Protein AF-A0A6J5WR54-F1 (afdb_monomer_lite)

Organism: Prunus armeniaca (NCBI:txid36596)

pLDDT: mean 91.22, std 11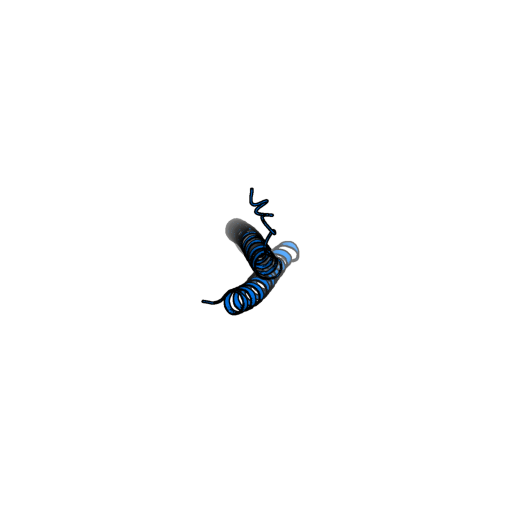.92, range [49.16, 98.62]

Sequence (89 aa):
MDIASRLAIIEQQIRQVENQKLQREQTLGAFWEHLPAIDPIIIRDRMLFLQNEIRTLENRKRALLQEREGLLVEVAILRDPPTGETGRN

Structure (mmCIF, N/CA/C/O backbone):
data_AF-A0A6J5WR54-F1
#
_entry.id   AF-A0A6J5WR54-F1
#
loop_
_atom_site.group_PDB
_atom_site.id
_atom_site.type_symbol
_atom_site.label_atom_id
_atom_site.label_alt_id
_atom_site.label_comp_id
_atom_site.label_asym_id
_atom_site.label_entity_id
_atom_site.label_seq_id
_atom_site.pdbx_PDB_ins_code
_atom_site.Cartn_x
_atom_site.Cartn_y
_atom_site.Cartn_z
_atom_site.occupancy
_atom_site.B_iso_or_equiv
_atom_site.auth_seq_id
_atom_site.auth_comp_id
_atom_site.auth_asym_id
_atom_site.auth_atom_id
_atom_site.pdbx_PDB_model_num
ATOM 1 N N . MET A 1 1 ? -22.416 2.078 8.050 1.00 78.12 1 MET A N 1
ATOM 2 C CA . MET A 1 1 ? -21.458 0.958 8.169 1.00 78.12 1 MET A CA 1
ATOM 3 C C . MET A 1 1 ? -21.039 0.908 9.623 1.00 78.12 1 MET A C 1
ATOM 5 O O . MET A 1 1 ? -20.796 1.974 10.169 1.00 78.12 1 MET A O 1
ATOM 9 N N . ASP A 1 2 ? -21.039 -0.260 10.258 1.00 92.38 2 ASP A N 1
ATOM 10 C CA . ASP A 1 2 ? -20.595 -0.392 11.649 1.00 92.38 2 ASP A CA 1
ATOM 11 C C . ASP A 1 2 ? -19.058 -0.366 11.761 1.00 92.38 2 ASP A C 1
ATOM 13 O O . ASP A 1 2 ? -18.343 -0.543 10.767 1.00 92.38 2 ASP A O 1
ATOM 17 N N . ILE A 1 3 ? -18.553 -0.138 12.978 1.00 92.81 3 ILE A N 1
ATOM 18 C CA . ILE A 1 3 ? -17.115 0.007 13.239 1.00 92.81 3 ILE A CA 1
ATOM 19 C C . ILE A 1 3 ? -16.347 -1.274 12.874 1.00 92.81 3 ILE A C 1
ATOM 21 O O . ILE A 1 3 ? -15.270 -1.190 12.282 1.00 92.81 3 ILE A O 1
ATOM 25 N N . ALA A 1 4 ? -16.902 -2.460 13.148 1.00 93.56 4 ALA A N 1
ATOM 26 C CA . ALA A 1 4 ? -16.236 -3.727 12.848 1.00 93.56 4 ALA A CA 1
ATOM 27 C C . ALA A 1 4 ? -16.104 -3.951 11.332 1.00 93.56 4 ALA A C 1
ATOM 29 O O . ALA A 1 4 ? -15.022 -4.296 10.848 1.00 93.56 4 ALA A O 1
ATOM 30 N N . SER A 1 5 ? -17.161 -3.668 10.567 1.00 96.19 5 SER A N 1
ATOM 31 C CA . SER A 1 5 ? -17.131 -3.691 9.102 1.00 96.19 5 SER A CA 1
ATOM 32 C C . SER A 1 5 ? -16.104 -2.709 8.537 1.00 96.19 5 SER A C 1
ATOM 34 O O . SER A 1 5 ? -15.358 -3.057 7.617 1.00 96.19 5 SER A O 1
ATOM 36 N N . ARG A 1 6 ? -16.011 -1.488 9.089 1.00 97.12 6 ARG A N 1
ATOM 37 C CA . ARG A 1 6 ? -15.021 -0.506 8.622 1.00 97.12 6 ARG A CA 1
ATOM 38 C C . ARG A 1 6 ? -13.592 -0.957 8.919 1.00 97.12 6 ARG A C 1
ATOM 40 O O . ARG A 1 6 ? -12.750 -0.874 8.024 1.00 97.12 6 ARG A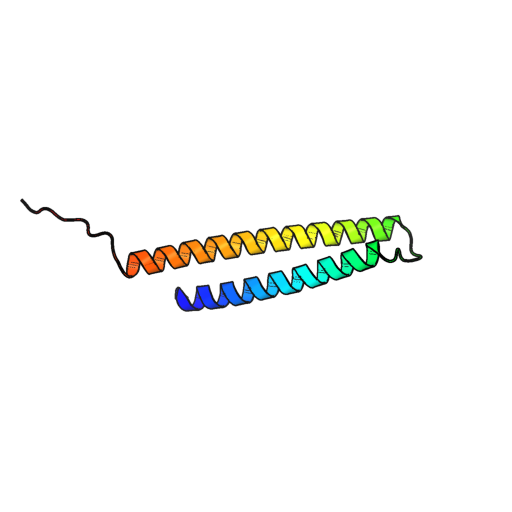 O 1
ATOM 47 N N . LEU A 1 7 ? -13.335 -1.479 10.119 1.00 96.62 7 LEU A N 1
ATOM 48 C CA . LEU A 1 7 ? -12.035 -2.032 10.506 1.00 96.62 7 LEU A CA 1
ATOM 49 C C . LEU A 1 7 ? -11.609 -3.178 9.577 1.00 96.62 7 LEU A C 1
ATOM 51 O O . LEU A 1 7 ? -10.479 -3.181 9.093 1.00 96.62 7 LEU A O 1
ATOM 55 N N . ALA A 1 8 ? -12.518 -4.100 9.245 1.00 97.06 8 ALA A N 1
ATOM 56 C CA . ALA A 1 8 ? -12.231 -5.192 8.313 1.00 97.06 8 ALA A CA 1
ATOM 57 C C . ALA A 1 8 ? -11.835 -4.684 6.912 1.00 97.06 8 ALA A C 1
ATOM 59 O O . ALA A 1 8 ? -10.886 -5.190 6.304 1.00 97.06 8 ALA A O 1
ATOM 60 N N . ILE A 1 9 ? -12.520 -3.648 6.416 1.00 98.12 9 ILE A N 1
ATOM 61 C CA . ILE A 1 9 ? -12.190 -3.011 5.133 1.00 98.12 9 ILE A CA 1
ATOM 62 C C . ILE A 1 9 ? -10.831 -2.311 5.200 1.00 98.12 9 ILE A C 1
ATOM 64 O O . ILE A 1 9 ? -10.047 -2.438 4.261 1.00 98.12 9 ILE A O 1
ATOM 68 N N . ILE A 1 10 ? -10.529 -1.588 6.283 1.00 98.06 10 ILE A N 1
ATOM 69 C CA . ILE A 1 10 ? -9.228 -0.923 6.454 1.00 98.06 10 ILE A CA 1
ATOM 70 C C . ILE A 1 10 ? -8.093 -1.950 6.421 1.00 98.06 10 ILE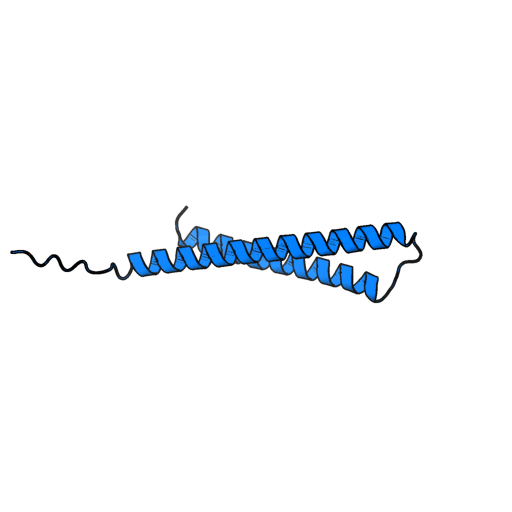 A C 1
ATOM 72 O O . ILE A 1 10 ? -7.119 -1.754 5.699 1.00 98.06 10 ILE A O 1
ATOM 76 N N . GLU A 1 11 ? -8.242 -3.080 7.112 1.00 97.81 11 GLU A N 1
ATOM 77 C CA . GLU A 1 11 ? -7.253 -4.163 7.099 1.00 97.81 11 GLU A CA 1
ATOM 78 C C . GLU A 1 11 ? -7.029 -4.735 5.690 1.00 97.81 11 GLU A C 1
ATOM 80 O O . GLU A 1 11 ? -5.893 -4.973 5.271 1.00 97.81 11 GLU A O 1
ATOM 85 N N . GLN A 1 12 ? -8.097 -4.910 4.906 1.00 98.38 12 GLN A N 1
ATOM 86 C CA . GLN A 1 12 ? -7.969 -5.309 3.503 1.00 98.38 12 GLN A CA 1
ATOM 87 C C . GLN A 1 12 ? -7.256 -4.239 2.662 1.00 98.38 12 GLN A C 1
ATOM 89 O O . GLN A 1 12 ? -6.390 -4.571 1.850 1.00 98.38 12 GLN A O 1
ATOM 94 N N . GLN A 1 13 ? -7.599 -2.963 2.853 1.00 98.38 13 GLN A N 1
ATOM 95 C CA . GLN A 1 13 ? -7.001 -1.842 2.128 1.00 98.38 13 GLN A CA 1
ATOM 96 C C . GLN A 1 13 ? -5.513 -1.680 2.455 1.00 98.38 13 GLN A C 1
ATOM 98 O O . GLN A 1 13 ? -4.728 -1.423 1.544 1.00 98.38 13 GLN A O 1
ATOM 103 N N . IL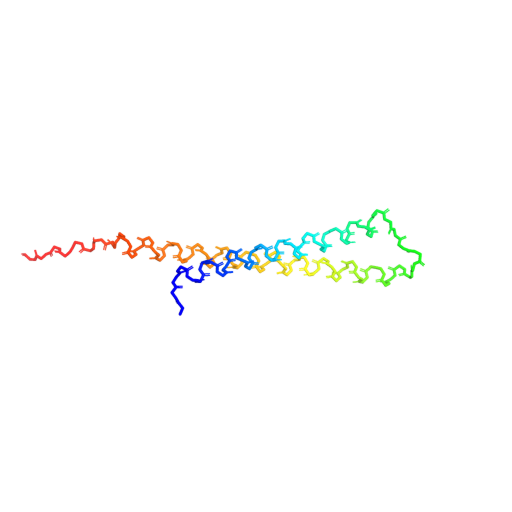E A 1 14 ? -5.105 -1.882 3.712 1.00 98.56 14 ILE A N 1
ATOM 104 C CA . ILE A 1 14 ? -3.694 -1.869 4.118 1.00 98.56 14 ILE A CA 1
ATOM 105 C C . ILE A 1 14 ? -2.931 -2.974 3.385 1.00 98.56 14 ILE A C 1
ATOM 107 O O . ILE A 1 14 ? -1.949 -2.667 2.711 1.00 98.56 14 ILE A O 1
ATOM 111 N N . ARG A 1 15 ? -3.424 -4.222 3.409 1.00 98.44 15 ARG A N 1
ATOM 112 C CA . ARG A 1 15 ? -2.796 -5.335 2.669 1.00 98.44 15 ARG A CA 1
ATOM 113 C C . ARG A 1 15 ? -2.680 -5.042 1.174 1.00 98.44 15 ARG A C 1
ATOM 115 O O . ARG A 1 15 ? -1.660 -5.332 0.556 1.00 98.44 15 ARG A O 1
ATOM 122 N N . GLN A 1 16 ? -3.716 -4.456 0.575 1.00 98.50 16 GLN A N 1
ATOM 123 C CA . GLN A 1 16 ? -3.685 -4.077 -0.837 1.00 98.50 16 GLN A CA 1
ATOM 124 C C . GLN A 1 16 ? -2.611 -3.020 -1.118 1.00 98.50 16 GLN A C 1
ATOM 126 O O . GLN A 1 16 ? -1.859 -3.157 -2.080 1.00 98.50 16 GLN A O 1
ATOM 131 N N . VAL A 1 17 ? -2.533 -1.982 -0.284 1.00 98.44 17 VAL A N 1
ATOM 132 C CA . VAL A 1 17 ? -1.539 -0.911 -0.415 1.00 98.44 17 VAL A CA 1
ATOM 133 C C . VAL A 1 17 ? -0.122 -1.455 -0.250 1.00 98.44 17 VAL A C 1
ATOM 135 O O . VAL A 1 17 ? 0.754 -1.090 -1.029 1.00 98.44 17 VAL A O 1
ATOM 138 N N . GLU A 1 18 ? 0.107 -2.354 0.706 1.00 98.38 18 GLU A N 1
ATOM 139 C CA . GLU A 1 18 ? 1.408 -3.000 0.913 1.00 98.38 18 GLU A CA 1
ATOM 140 C C . GLU A 1 18 ? 1.823 -3.857 -0.282 1.00 98.38 18 GLU A C 1
ATOM 142 O O . GLU A 1 18 ? 2.940 -3.711 -0.775 1.00 98.38 18 GLU A O 1
ATOM 147 N N . ASN A 1 19 ? 0.912 -4.677 -0.810 1.00 98.50 19 ASN A N 1
ATOM 148 C CA . ASN A 1 19 ? 1.180 -5.484 -2.000 1.00 98.50 19 ASN A CA 1
ATOM 149 C C . ASN A 1 19 ? 1.489 -4.614 -3.224 1.00 98.50 19 ASN A C 1
ATOM 151 O O . ASN A 1 19 ? 2.429 -4.892 -3.966 1.00 98.50 19 ASN A O 1
ATOM 155 N N . GLN A 1 20 ? 0.723 -3.539 -3.430 1.00 98.44 20 GLN A N 1
ATOM 156 C CA . GLN A 1 20 ? 0.983 -2.587 -4.510 1.00 98.44 20 GLN A CA 1
ATOM 157 C C . GLN A 1 20 ? 2.343 -1.917 -4.334 1.00 98.44 20 GLN A C 1
ATOM 159 O O . GLN A 1 20 ? 3.103 -1.826 -5.295 1.00 98.44 20 GLN A O 1
ATOM 164 N N . LYS A 1 21 ? 2.674 -1.483 -3.114 1.00 98.44 21 LYS A N 1
ATOM 165 C CA . LYS A 1 21 ? 3.955 -0.843 -2.815 1.00 98.44 21 LYS A CA 1
ATOM 166 C C . LYS A 1 21 ? 5.113 -1.786 -3.131 1.00 98.44 21 LYS A C 1
ATOM 168 O O . LYS A 1 21 ? 6.001 -1.396 -3.882 1.00 98.44 21 LYS A O 1
ATOM 173 N N . LEU A 1 22 ? 5.039 -3.029 -2.654 1.00 98.25 22 LEU A N 1
ATOM 174 C CA . LEU A 1 22 ? 6.050 -4.055 -2.897 1.00 98.25 22 LEU A CA 1
ATOM 175 C C . LEU A 1 22 ? 6.280 -4.282 -4.396 1.00 98.25 22 LEU A C 1
ATOM 177 O O . LEU A 1 22 ? 7.420 -4.306 -4.846 1.00 98.25 22 LEU A O 1
ATOM 181 N N . GLN A 1 23 ? 5.212 -4.382 -5.193 1.00 98.00 23 GLN A N 1
ATOM 182 C CA . GLN A 1 23 ? 5.333 -4.531 -6.649 1.00 98.00 23 GLN A CA 1
ATOM 183 C C . GLN A 1 23 ? 6.052 -3.340 -7.302 1.00 98.00 23 GLN A C 1
ATOM 185 O O . GLN A 1 23 ? 6.865 -3.522 -8.213 1.00 98.00 23 GLN A O 1
ATOM 190 N N . ARG A 1 24 ? 5.774 -2.108 -6.853 1.00 97.75 24 ARG A N 1
ATOM 191 C CA . ARG A 1 24 ? 6.439 -0.903 -7.378 1.00 97.75 24 ARG A CA 1
ATOM 192 C C . ARG A 1 24 ? 7.893 -0.818 -6.934 1.00 97.75 24 ARG A C 1
ATOM 194 O O . ARG A 1 24 ? 8.732 -0.461 -7.754 1.00 97.75 24 ARG A O 1
ATOM 201 N N . GLU A 1 25 ? 8.198 -1.190 -5.694 1.00 97.81 25 GLU A N 1
ATOM 202 C CA . GLU A 1 25 ? 9.567 -1.279 -5.176 1.00 97.81 25 GLU A CA 1
ATOM 203 C C . GLU A 1 25 ? 10.385 -2.324 -5.939 1.00 97.81 25 GLU A C 1
ATOM 205 O O . GLU A 1 25 ? 11.498 -2.024 -6.357 1.00 97.81 25 GLU A O 1
ATOM 210 N N . GLN A 1 26 ? 9.818 -3.503 -6.215 1.00 96.69 26 GLN A N 1
ATOM 211 C CA . GLN A 1 26 ? 10.455 -4.536 -7.041 1.00 96.69 26 GLN A CA 1
ATOM 212 C C . GLN A 1 26 ? 10.711 -4.048 -8.469 1.00 96.69 26 GLN A C 1
ATOM 214 O O . GLN A 1 26 ? 11.801 -4.227 -9.004 1.00 96.69 26 GLN A O 1
ATOM 219 N N . THR A 1 27 ? 9.725 -3.382 -9.077 1.00 94.69 27 THR A N 1
ATOM 220 C CA . THR A 1 27 ? 9.879 -2.815 -10.425 1.00 94.69 27 THR A CA 1
ATOM 221 C C . THR A 1 27 ? 10.972 -1.745 -10.449 1.00 94.69 27 THR A C 1
ATOM 223 O O . THR A 1 27 ? 11.792 -1.713 -11.361 1.00 94.69 27 THR A O 1
ATOM 226 N N . LEU A 1 28 ? 10.999 -0.867 -9.443 1.00 95.19 28 LEU A N 1
ATOM 227 C CA . LEU A 1 28 ? 12.026 0.161 -9.309 1.00 95.19 28 LEU A CA 1
ATOM 228 C C . LEU A 1 28 ? 13.409 -0.464 -9.078 1.00 95.19 28 LEU A C 1
ATOM 230 O O . LEU A 1 28 ? 14.371 -0.026 -9.699 1.00 95.19 28 LEU A O 1
ATOM 234 N N . GLY A 1 29 ? 13.498 -1.501 -8.242 1.00 94.44 29 GLY A N 1
ATOM 235 C CA . GLY A 1 29 ? 14.712 -2.286 -8.007 1.00 94.44 29 GLY A CA 1
ATOM 236 C C . GLY A 1 29 ? 15.274 -2.887 -9.293 1.00 94.44 29 GLY A C 1
ATOM 237 O O . GLY A 1 29 ? 16.454 -2.709 -9.576 1.00 94.44 29 GLY A O 1
ATOM 238 N N . ALA A 1 30 ? 14.419 -3.473 -10.135 1.00 92.69 30 ALA A N 1
ATOM 239 C CA . ALA A 1 30 ? 14.832 -4.029 -11.422 1.00 92.69 30 ALA A CA 1
ATOM 240 C C . ALA A 1 30 ? 15.470 -2.979 -12.352 1.00 92.69 30 ALA A C 1
ATOM 242 O O . ALA A 1 30 ? 16.440 -3.288 -13.039 1.00 92.69 30 ALA A O 1
ATOM 243 N N . PHE A 1 31 ? 14.984 -1.730 -12.345 1.00 91.00 31 PHE A N 1
ATOM 244 C CA . PHE A 1 31 ? 15.624 -0.643 -13.100 1.00 91.00 31 PHE A CA 1
ATOM 245 C C . PHE A 1 31 ? 17.012 -0.275 -12.559 1.00 91.00 31 PHE A C 1
ATOM 247 O O . PHE A 1 31 ? 17.883 0.098 -13.343 1.00 91.00 31 PHE A O 1
ATOM 254 N N . TRP A 1 32 ? 17.224 -0.359 -11.241 1.00 88.25 32 TRP A N 1
ATOM 255 C CA . TRP A 1 32 ? 18.527 -0.093 -10.622 1.00 88.25 32 TRP A CA 1
ATOM 256 C C . TRP A 1 32 ? 19.536 -1.217 -10.865 1.00 88.25 32 TRP A C 1
ATOM 258 O O . TRP A 1 32 ? 20.718 -0.940 -11.051 1.00 88.25 32 TRP A O 1
ATOM 268 N N . GLU A 1 33 ? 19.078 -2.468 -10.872 1.00 91.06 33 GLU A N 1
ATOM 269 C CA . GLU A 1 33 ? 19.916 -3.638 -11.151 1.00 91.06 33 GLU A CA 1
ATOM 270 C C . GLU A 1 33 ? 20.288 -3.723 -12.636 1.00 91.06 33 GLU A C 1
ATOM 272 O O . GLU A 1 33 ? 21.432 -4.019 -12.989 1.00 91.06 33 GLU A O 1
ATOM 277 N N . HIS A 1 34 ? 19.327 -3.427 -13.513 1.00 88.69 34 HIS A N 1
ATOM 278 C CA . HIS A 1 34 ? 19.473 -3.556 -14.954 1.00 88.69 34 HIS A CA 1
ATOM 279 C C . HIS A 1 34 ? 18.849 -2.361 -15.673 1.00 88.69 34 HIS A C 1
ATOM 281 O O . HIS A 1 34 ? 17.641 -2.318 -15.915 1.00 88.69 34 HIS A O 1
ATOM 287 N N . LEU A 1 35 ? 19.692 -1.404 -16.078 1.00 81.56 35 LEU A N 1
ATOM 288 C CA . LEU A 1 35 ? 19.240 -0.291 -16.904 1.00 81.56 35 LEU A CA 1
ATOM 289 C C . LEU A 1 35 ? 18.881 -0.812 -18.311 1.00 81.56 35 LEU A C 1
ATOM 291 O O . LEU A 1 35 ? 19.760 -1.336 -19.001 1.00 81.56 35 LEU A O 1
ATOM 295 N N . PRO A 1 36 ? 17.621 -0.686 -18.767 1.00 82.00 36 PRO A N 1
ATOM 296 C CA . PRO A 1 36 ? 17.236 -1.150 -20.093 1.00 82.00 36 PRO A CA 1
ATOM 297 C C . PRO A 1 36 ? 17.971 -0.370 -21.184 1.00 82.00 36 PRO A C 1
ATOM 299 O O . PRO A 1 36 ? 18.229 0.823 -21.030 1.00 82.00 36 PRO A O 1
ATOM 302 N N . ALA A 1 37 ? 18.222 -1.012 -22.327 1.00 85.62 37 ALA A N 1
ATOM 303 C CA . ALA A 1 37 ? 18.764 -0.371 -23.529 1.00 85.62 37 ALA A CA 1
ATOM 304 C C . ALA A 1 37 ? 17.697 0.481 -24.258 1.00 85.62 37 ALA A C 1
ATOM 306 O O . ALA A 1 37 ? 17.400 0.280 -25.432 1.00 85.62 37 ALA A O 1
ATOM 307 N N . ILE A 1 38 ? 17.076 1.397 -23.518 1.00 86.88 38 ILE A N 1
ATOM 308 C CA . ILE A 1 38 ? 16.072 2.377 -23.947 1.00 86.88 38 ILE A CA 1
ATOM 309 C C . ILE A 1 38 ? 16.648 3.768 -23.645 1.00 86.88 38 ILE A C 1
ATOM 311 O O . ILE A 1 38 ? 17.596 3.889 -22.870 1.00 86.88 38 ILE A O 1
ATOM 315 N N . ASP A 1 39 ? 16.085 4.818 -24.247 1.00 91.38 39 ASP A N 1
ATOM 316 C CA . ASP A 1 39 ? 16.423 6.205 -23.917 1.00 91.38 39 ASP A CA 1
ATOM 317 C C . ASP A 1 39 ? 16.461 6.424 -22.382 1.00 91.38 39 ASP A C 1
ATOM 319 O O . ASP A 1 39 ? 15.436 6.247 -21.705 1.00 91.38 39 ASP A O 1
ATOM 323 N N . PRO A 1 40 ? 17.617 6.825 -21.818 1.00 87.38 40 PRO A N 1
ATOM 324 C CA . PRO A 1 40 ? 17.776 7.063 -20.387 1.00 87.38 40 PRO A CA 1
ATOM 325 C C . PRO A 1 40 ? 16.795 8.088 -19.807 1.00 87.38 40 PRO A C 1
ATOM 327 O O . PRO A 1 40 ? 16.448 7.997 -18.629 1.00 87.38 40 PRO A O 1
ATOM 330 N N . ILE A 1 41 ? 16.325 9.052 -20.606 1.00 92.94 41 ILE A N 1
ATOM 331 C CA . ILE A 1 41 ? 15.340 10.054 -20.177 1.00 92.94 41 ILE A CA 1
ATOM 332 C C . ILE A 1 41 ? 14.001 9.375 -19.878 1.00 92.94 41 ILE A C 1
ATOM 334 O O . ILE A 1 41 ? 13.413 9.611 -18.823 1.00 92.94 41 ILE A O 1
ATOM 338 N N . ILE A 1 42 ? 13.561 8.471 -20.757 1.00 92.75 42 ILE A N 1
ATOM 339 C CA . ILE A 1 42 ? 12.317 7.710 -20.577 1.00 92.75 42 ILE A CA 1
ATOM 340 C C . ILE A 1 42 ? 12.408 6.842 -19.318 1.00 92.75 42 ILE A C 1
ATOM 342 O O . ILE A 1 42 ? 11.459 6.779 -18.530 1.00 92.75 42 ILE A O 1
ATOM 346 N N . ILE A 1 43 ? 13.558 6.198 -19.096 1.00 92.25 43 ILE A N 1
ATOM 347 C CA . ILE A 1 43 ? 13.777 5.376 -17.903 1.00 92.25 43 ILE A CA 1
ATOM 348 C C . ILE A 1 43 ? 13.749 6.227 -16.633 1.00 92.25 43 ILE A C 1
ATOM 350 O O . ILE A 1 43 ? 13.037 5.884 -15.687 1.00 92.25 43 ILE A O 1
ATOM 354 N N . ARG A 1 44 ? 14.444 7.370 -16.621 1.00 92.62 44 ARG A N 1
ATOM 355 C CA . ARG A 1 44 ? 14.432 8.310 -15.493 1.00 92.62 44 ARG A CA 1
ATOM 356 C C . ARG A 1 44 ? 13.012 8.745 -15.140 1.00 92.62 44 ARG A C 1
ATOM 358 O O . ARG A 1 44 ? 12.631 8.697 -13.971 1.00 92.62 44 ARG A O 1
ATOM 365 N N . ASP A 1 45 ? 12.225 9.146 -16.133 1.00 95.50 45 ASP A N 1
ATOM 366 C CA . ASP A 1 45 ? 10.863 9.632 -15.911 1.00 95.50 45 ASP A CA 1
ATOM 367 C C . ASP A 1 45 ? 9.956 8.509 -15.383 1.00 95.50 45 ASP A C 1
ATOM 369 O O . ASP A 1 45 ? 9.144 8.727 -14.478 1.00 95.50 45 ASP A O 1
ATOM 373 N N . ARG A 1 46 ? 10.150 7.270 -15.857 1.00 95.06 46 ARG A N 1
ATOM 374 C CA . ARG A 1 46 ? 9.442 6.097 -15.330 1.00 95.06 46 ARG A CA 1
ATOM 375 C C . ARG A 1 46 ? 9.826 5.779 -13.885 1.00 95.06 46 ARG A C 1
ATOM 377 O O . ARG A 1 46 ? 8.946 5.464 -13.083 1.00 95.06 46 ARG A O 1
ATOM 384 N N . MET A 1 47 ? 11.107 5.863 -13.537 1.00 95.31 47 MET A N 1
ATOM 385 C CA . MET A 1 47 ? 11.578 5.643 -12.167 1.00 95.31 47 MET A CA 1
ATOM 386 C C . MET A 1 47 ? 11.040 6.715 -11.216 1.00 95.31 47 MET A C 1
ATOM 388 O O . MET A 1 47 ? 10.560 6.382 -10.133 1.00 95.31 47 MET A O 1
ATOM 392 N N . LEU A 1 48 ? 11.036 7.983 -11.640 1.00 97.19 48 LEU A N 1
ATOM 393 C CA . LEU A 1 48 ? 10.450 9.083 -10.873 1.00 97.19 48 LEU A CA 1
ATOM 394 C C . LEU A 1 48 ? 8.943 8.881 -10.657 1.00 97.19 48 LEU A C 1
ATOM 396 O O . LEU A 1 48 ? 8.431 9.095 -9.558 1.00 97.19 48 LEU A O 1
ATOM 400 N N . PHE A 1 49 ? 8.229 8.419 -11.686 1.00 97.56 49 PHE A N 1
ATOM 401 C CA . PHE A 1 49 ? 6.820 8.055 -11.565 1.00 97.56 49 PHE A CA 1
ATOM 402 C C . PHE A 1 49 ? 6.604 6.960 -10.507 1.00 97.56 49 PHE A C 1
ATOM 404 O O . PHE A 1 49 ? 5.793 7.146 -9.601 1.00 97.56 49 PHE A O 1
ATOM 411 N N . LEU A 1 50 ? 7.375 5.867 -10.552 1.00 97.31 50 LEU A N 1
ATOM 412 C CA . LEU A 1 50 ? 7.283 4.782 -9.565 1.00 97.31 50 LEU A CA 1
ATOM 413 C C . LEU A 1 50 ? 7.575 5.265 -8.137 1.00 97.31 50 LEU A C 1
ATOM 415 O O . LEU A 1 50 ? 6.864 4.889 -7.208 1.00 97.31 50 LEU A O 1
ATOM 419 N N . GLN A 1 51 ? 8.574 6.132 -7.953 1.00 98.25 51 GLN A N 1
ATOM 420 C CA . GLN A 1 51 ? 8.883 6.734 -6.650 1.00 98.25 51 GLN A CA 1
ATOM 421 C C . GLN A 1 51 ? 7.708 7.558 -6.101 1.00 98.25 51 GLN A C 1
ATOM 423 O O . GLN A 1 51 ? 7.365 7.448 -4.920 1.00 98.25 51 GLN A O 1
ATOM 428 N N . ASN A 1 52 ? 7.052 8.350 -6.951 1.00 98.50 52 ASN A N 1
ATOM 429 C CA . ASN A 1 52 ? 5.877 9.132 -6.562 1.00 98.50 52 ASN A CA 1
ATOM 430 C C . ASN A 1 52 ? 4.675 8.244 -6.211 1.00 98.50 52 ASN A C 1
ATOM 432 O O . ASN A 1 52 ? 3.946 8.534 -5.256 1.00 98.50 52 ASN A O 1
ATOM 436 N N . GLU A 1 53 ? 4.480 7.142 -6.937 1.00 98.31 53 GLU A N 1
ATOM 437 C CA . GLU A 1 53 ? 3.448 6.157 -6.612 1.00 98.31 53 GLU A CA 1
ATOM 438 C C . GLU A 1 53 ? 3.725 5.468 -5.272 1.00 98.31 53 GLU A C 1
ATOM 440 O O . GLU A 1 53 ? 2.821 5.371 -4.443 1.00 98.31 53 GLU A O 1
ATOM 445 N N . ILE A 1 54 ? 4.973 5.063 -5.013 1.00 98.50 54 ILE A N 1
ATOM 446 C CA . ILE A 1 54 ? 5.390 4.491 -3.723 1.00 98.50 54 ILE A CA 1
ATOM 447 C C . ILE A 1 54 ? 5.087 5.473 -2.586 1.00 98.50 54 ILE A C 1
ATOM 449 O O . ILE A 1 54 ? 4.428 5.100 -1.616 1.00 98.50 54 ILE A O 1
ATOM 453 N N . ARG A 1 55 ? 5.472 6.747 -2.725 1.00 98.56 55 ARG A N 1
ATOM 454 C CA . ARG A 1 55 ? 5.181 7.786 -1.723 1.00 98.56 55 ARG A CA 1
ATOM 455 C C . ARG A 1 55 ? 3.676 7.972 -1.501 1.00 98.56 55 ARG A C 1
ATOM 457 O O . ARG A 1 55 ? 3.226 8.125 -0.366 1.00 98.56 55 ARG A O 1
ATOM 464 N N . THR A 1 56 ? 2.887 7.948 -2.572 1.00 98.50 56 THR A N 1
ATOM 465 C CA . THR A 1 56 ? 1.420 8.037 -2.489 1.00 98.50 56 THR A CA 1
ATOM 466 C C . THR A 1 56 ? 0.834 6.856 -1.716 1.00 98.50 56 THR A C 1
ATOM 468 O O . THR A 1 56 ? -0.022 7.045 -0.850 1.00 98.50 56 THR A O 1
ATOM 471 N N . LEU A 1 57 ? 1.326 5.643 -1.978 1.00 98.62 57 LEU A N 1
ATOM 472 C CA . LEU A 1 57 ? 0.917 4.429 -1.273 1.00 98.62 57 LEU A CA 1
ATOM 473 C C . LEU A 1 57 ? 1.294 4.481 0.214 1.00 98.62 57 LEU A C 1
ATOM 475 O O . LEU A 1 57 ? 0.467 4.149 1.061 1.00 98.62 57 LEU A O 1
ATOM 479 N N . GLU A 1 58 ? 2.486 4.968 0.561 1.00 98.56 58 GLU A N 1
ATOM 480 C CA . GLU A 1 58 ? 2.893 5.159 1.960 1.00 98.56 58 GLU A CA 1
ATOM 481 C C . GLU A 1 58 ? 1.993 6.149 2.699 1.00 98.56 58 GLU A C 1
ATOM 483 O O . GLU A 1 58 ? 1.549 5.872 3.815 1.00 98.56 58 GLU A O 1
ATOM 488 N N . ASN A 1 59 ? 1.677 7.282 2.070 1.00 98.62 59 ASN A N 1
ATOM 489 C CA . ASN A 1 59 ? 0.766 8.268 2.643 1.00 98.62 59 ASN A CA 1
ATOM 490 C C . ASN A 1 59 ? -0.636 7.684 2.844 1.00 98.62 59 ASN A C 1
ATOM 492 O O . ASN A 1 59 ? -1.238 7.872 3.902 1.00 98.62 59 ASN A O 1
ATOM 496 N N . ARG A 1 60 ? -1.131 6.907 1.875 1.00 98.56 60 ARG A N 1
ATOM 497 C CA . ARG A 1 60 ? -2.410 6.203 1.999 1.00 98.56 60 ARG A CA 1
ATOM 498 C C . ARG A 1 60 ? -2.394 5.187 3.142 1.00 98.56 60 ARG A C 1
ATOM 500 O O . ARG A 1 60 ? -3.348 5.142 3.911 1.00 98.56 60 ARG A O 1
ATOM 507 N N . LYS A 1 61 ? -1.317 4.408 3.294 1.00 98.56 61 LYS A N 1
ATOM 508 C CA . LYS A 1 61 ? -1.156 3.475 4.421 1.00 98.56 61 LYS A CA 1
ATOM 509 C C . LYS A 1 61 ? -1.190 4.215 5.759 1.00 98.56 61 LYS A C 1
ATOM 511 O O . LYS A 1 61 ? -1.884 3.773 6.667 1.00 98.56 61 LYS A O 1
ATOM 516 N N . ARG A 1 62 ? -0.482 5.346 5.882 1.00 98.62 62 ARG A N 1
ATOM 517 C CA . ARG A 1 62 ? -0.495 6.171 7.105 1.00 98.62 62 ARG A CA 1
ATOM 518 C C . ARG A 1 62 ? -1.902 6.653 7.452 1.00 98.62 62 ARG A C 1
ATOM 520 O O . ARG A 1 62 ? -2.305 6.505 8.598 1.00 98.62 62 ARG A O 1
ATOM 527 N N . ALA A 1 63 ? -2.650 7.158 6.472 1.00 98.56 63 ALA A N 1
ATOM 528 C CA . ALA A 1 63 ? -4.028 7.601 6.684 1.00 98.56 63 ALA A CA 1
ATOM 529 C C . ALA A 1 63 ? -4.939 6.450 7.151 1.00 98.56 63 ALA A C 1
ATOM 531 O O . ALA A 1 63 ? -5.696 6.611 8.103 1.00 98.56 63 ALA A O 1
ATOM 532 N N . LEU A 1 64 ? -4.814 5.267 6.540 1.00 98.62 64 LEU A N 1
ATOM 533 C CA . LEU A 1 64 ? -5.574 4.076 6.939 1.00 98.62 64 LEU A CA 1
ATOM 534 C C . LEU A 1 64 ? -5.244 3.619 8.367 1.00 98.62 64 LEU A C 1
ATOM 536 O O . LEU A 1 64 ? -6.141 3.240 9.113 1.00 98.62 64 LEU A O 1
ATOM 540 N N . LEU A 1 65 ? -3.969 3.669 8.762 1.00 98.50 65 LEU A N 1
ATOM 541 C CA . LEU A 1 65 ? -3.548 3.338 10.125 1.00 98.50 65 LEU A CA 1
ATOM 542 C C . LEU A 1 65 ? -4.081 4.345 11.151 1.00 98.50 65 LEU A C 1
ATOM 544 O O . LEU A 1 65 ? -4.530 3.938 12.217 1.00 98.50 65 LEU A O 1
ATOM 548 N N . GLN A 1 66 ? -4.071 5.639 10.822 1.00 98.44 66 GLN A N 1
ATOM 549 C CA . GLN A 1 66 ? -4.648 6.681 11.676 1.00 98.44 66 GLN A CA 1
ATOM 550 C C . GLN A 1 66 ? -6.156 6.494 11.853 1.00 98.44 66 GLN A C 1
ATOM 552 O O . GLN A 1 66 ? -6.665 6.597 12.965 1.00 98.44 66 GLN A O 1
ATOM 557 N N . GLU A 1 67 ? -6.866 6.176 10.771 1.00 97.94 67 GLU A N 1
ATOM 558 C CA . GLU A 1 67 ? -8.298 5.896 10.830 1.00 97.94 67 GLU A CA 1
ATOM 559 C C . GLU A 1 67 ? -8.597 4.653 11.676 1.00 97.94 67 GLU A C 1
ATOM 561 O O . GLU A 1 67 ? -9.484 4.688 12.527 1.00 97.94 67 GLU A O 1
ATOM 566 N N . ARG A 1 68 ? -7.826 3.570 11.499 1.00 97.75 68 ARG A N 1
ATOM 567 C CA . ARG A 1 68 ? -7.943 2.365 12.328 1.00 97.75 68 ARG A CA 1
ATOM 568 C C . ARG A 1 68 ? -7.777 2.687 13.811 1.00 97.75 68 ARG A C 1
ATOM 570 O O . ARG A 1 68 ? -8.576 2.214 14.612 1.00 97.75 68 ARG A O 1
ATOM 577 N N . GLU A 1 69 ? -6.752 3.455 14.168 1.00 97.44 69 GLU A N 1
ATOM 578 C CA . GLU A 1 69 ? -6.484 3.821 15.561 1.00 97.44 69 GLU A CA 1
ATOM 579 C C . GLU A 1 69 ? -7.644 4.627 16.156 1.00 97.44 69 GLU A C 1
ATOM 581 O O . GLU A 1 69 ? -8.131 4.299 17.235 1.00 97.44 69 GLU A O 1
ATOM 586 N N . GLY A 1 70 ? -8.161 5.614 15.416 1.00 97.00 70 GLY A N 1
ATOM 587 C CA . GLY A 1 70 ? -9.328 6.391 15.841 1.00 97.00 70 GLY A CA 1
ATOM 588 C C . GLY A 1 70 ? -10.555 5.517 16.117 1.00 97.00 70 GLY A C 1
ATOM 589 O O . GLY A 1 70 ? -11.208 5.676 17.147 1.00 97.00 70 GLY A O 1
ATOM 590 N N . LEU A 1 71 ? -10.822 4.539 15.248 1.00 95.94 71 LEU A N 1
ATOM 591 C CA . LEU A 1 71 ? -11.928 3.593 15.427 1.00 95.94 71 LEU A CA 1
ATOM 592 C C . LEU A 1 71 ? -11.721 2.654 16.625 1.00 95.94 71 LEU A C 1
ATOM 594 O O . LEU A 1 71 ? -12.682 2.320 17.315 1.00 95.94 71 LEU A O 1
ATOM 598 N N . LEU A 1 72 ? -10.487 2.219 16.897 1.00 94.94 72 LEU A N 1
ATOM 599 C CA . LEU A 1 72 ? -10.185 1.390 18.070 1.00 94.94 72 LEU A CA 1
ATOM 600 C C . LEU A 1 72 ? -10.380 2.165 19.378 1.00 94.94 72 LEU A C 1
ATOM 602 O O . LEU A 1 72 ? -10.928 1.615 20.334 1.00 94.94 72 LEU A O 1
ATOM 606 N N . VAL A 1 73 ? -9.987 3.441 19.405 1.00 94.88 73 VAL A N 1
ATOM 607 C CA . VAL A 1 73 ? -10.241 4.339 20.539 1.00 94.88 73 VAL A CA 1
ATOM 608 C C . VAL A 1 73 ? -11.743 4.528 20.757 1.00 94.88 73 VAL A C 1
ATOM 610 O O . VAL A 1 73 ? -12.208 4.426 21.890 1.00 94.88 73 VAL A O 1
ATOM 613 N N . GLU A 1 74 ? -12.520 4.736 19.693 1.00 92.19 74 GLU A N 1
ATOM 614 C CA . GLU A 1 74 ? -13.981 4.859 19.783 1.00 92.19 74 GLU A CA 1
ATOM 615 C C . GLU A 1 74 ? -14.625 3.603 20.393 1.00 92.19 74 GLU A C 1
ATOM 617 O O . GLU A 1 74 ? -15.434 3.703 21.315 1.00 92.19 74 GLU A O 1
ATOM 622 N N . VAL A 1 75 ? -14.208 2.408 19.957 1.00 92.12 75 VAL A N 1
ATOM 623 C CA . VAL A 1 75 ? -14.680 1.136 20.535 1.00 92.12 75 VAL A CA 1
ATOM 624 C C . VAL A 1 75 ? -14.307 1.013 22.012 1.00 92.12 75 VAL A C 1
ATOM 626 O O . VAL A 1 75 ? -15.121 0.538 22.804 1.00 92.12 75 VAL A O 1
ATOM 629 N N . ALA A 1 76 ? -13.103 1.438 22.402 1.00 90.94 76 ALA A N 1
ATOM 630 C CA . ALA A 1 76 ? -12.669 1.401 23.796 1.00 90.94 76 ALA A CA 1
ATOM 631 C C . ALA A 1 76 ? -13.525 2.319 24.685 1.00 90.94 76 ALA A C 1
ATOM 633 O O . ALA A 1 76 ? -13.975 1.885 25.742 1.00 90.94 76 ALA A O 1
ATOM 634 N N . ILE A 1 77 ? -13.821 3.539 24.223 1.00 91.69 77 ILE A N 1
ATOM 635 C CA . ILE A 1 77 ? -14.697 4.489 24.930 1.00 91.69 77 ILE A CA 1
ATOM 636 C C . ILE A 1 77 ? -16.118 3.931 25.065 1.00 91.69 77 ILE A C 1
ATOM 638 O O . ILE A 1 77 ? -16.742 4.078 26.111 1.00 91.69 77 ILE A O 1
ATOM 642 N N . LEU A 1 78 ? -16.646 3.285 24.022 1.00 88.50 78 LEU A N 1
ATOM 643 C CA . LEU A 1 78 ? -17.979 2.676 24.072 1.00 88.50 78 LEU A CA 1
ATOM 644 C C . LEU A 1 78 ? -18.050 1.489 25.041 1.00 88.50 78 LEU A C 1
ATOM 646 O O . LEU A 1 78 ? -19.104 1.241 25.624 1.00 88.50 78 LEU A O 1
ATOM 650 N N . ARG A 1 79 ? -16.948 0.746 25.194 1.00 85.94 79 ARG A N 1
ATOM 651 C CA . ARG A 1 79 ? -16.854 -0.393 26.112 1.00 85.94 79 ARG A CA 1
ATOM 652 C C . ARG A 1 79 ? -16.744 0.053 27.570 1.00 85.94 79 ARG A C 1
ATOM 654 O O . ARG A 1 79 ? -17.439 -0.511 28.408 1.00 85.94 79 ARG A O 1
ATOM 661 N N . ASP A 1 80 ? -15.898 1.042 27.840 1.00 81.19 80 ASP A N 1
ATOM 662 C CA . ASP A 1 80 ? -15.631 1.583 29.173 1.00 81.19 80 ASP A CA 1
ATOM 663 C C . ASP A 1 80 ? -15.848 3.108 29.143 1.00 81.19 80 ASP A C 1
ATOM 665 O O . ASP A 1 80 ? -14.887 3.875 29.003 1.00 81.19 80 ASP A O 1
ATOM 669 N N . PRO A 1 81 ? -17.111 3.576 29.216 1.00 72.44 81 PRO A N 1
ATOM 670 C CA . PRO A 1 81 ? -17.408 4.998 29.138 1.00 72.44 81 PRO A CA 1
ATOM 671 C C . PRO A 1 81 ? -16.733 5.712 30.309 1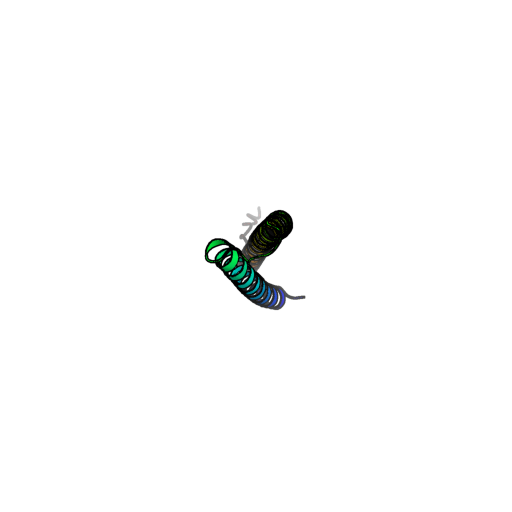.00 72.44 81 PRO A C 1
ATOM 673 O O . PRO A 1 81 ? -16.803 5.211 31.436 1.00 72.44 81 PRO A O 1
ATOM 676 N N . PRO A 1 82 ? -16.101 6.881 30.092 1.00 69.19 82 PRO A N 1
ATOM 677 C CA . PRO A 1 82 ? -15.556 7.654 31.192 1.00 69.19 82 PRO A CA 1
ATOM 678 C C . PRO A 1 82 ? -16.717 7.972 32.131 1.00 69.19 82 PRO A C 1
ATOM 680 O O . PRO A 1 82 ? -17.627 8.726 31.782 1.00 69.19 82 PRO A O 1
ATOM 683 N N . THR A 1 83 ? -16.725 7.337 33.302 1.00 67.25 83 THR A N 1
ATOM 684 C CA . THR A 1 83 ? -17.695 7.599 34.356 1.00 67.25 83 THR A CA 1
ATOM 685 C C . THR A 1 83 ? -17.526 9.048 34.770 1.00 67.25 83 THR A C 1
ATOM 687 O O . THR A 1 83 ? -16.662 9.388 35.575 1.00 67.25 83 THR A O 1
ATOM 690 N N . GLY A 1 84 ? -18.350 9.921 34.194 1.00 60.62 84 GLY A N 1
ATOM 691 C CA . GLY A 1 84 ? -18.685 11.181 34.819 1.00 60.62 84 GLY A CA 1
ATOM 692 C C . GLY A 1 84 ? -19.394 10.830 36.113 1.00 60.62 84 GLY A C 1
ATOM 693 O O . GLY A 1 84 ? -20.589 10.537 36.102 1.00 60.62 84 GLY A O 1
ATOM 694 N N . GLU A 1 85 ? -18.647 10.795 37.213 1.00 57.81 85 GLU A N 1
ATOM 695 C CA . GLU A 1 85 ? -19.215 10.840 38.550 1.00 57.81 85 GLU A CA 1
ATOM 696 C C . GLU A 1 85 ? -20.059 12.114 38.637 1.00 57.81 85 GLU A C 1
ATOM 698 O O . GLU A 1 85 ? -19.588 13.209 38.935 1.00 57.81 8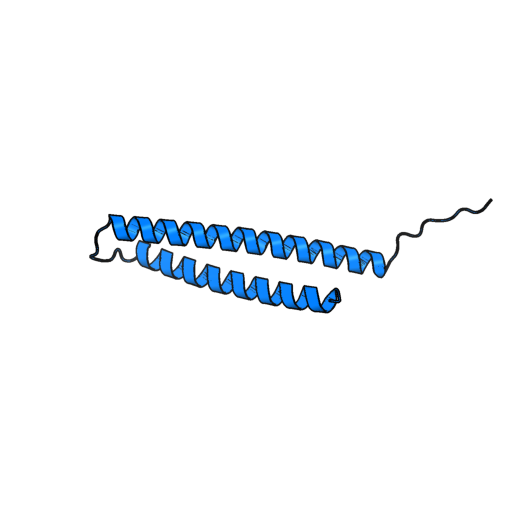5 GLU A O 1
ATOM 703 N N . THR A 1 86 ? -21.349 11.975 38.340 1.00 56.56 86 THR A N 1
ATOM 704 C CA . THR A 1 86 ? -22.376 12.873 38.839 1.00 56.56 86 THR A CA 1
ATOM 705 C C . THR A 1 86 ? -22.409 12.696 40.350 1.00 56.56 86 THR A C 1
ATOM 707 O O . THR A 1 86 ? -23.209 11.916 40.872 1.00 56.56 86 THR A O 1
ATOM 710 N N . GLY A 1 87 ? -21.524 13.409 41.045 1.00 50.34 87 GLY A N 1
ATOM 711 C CA . GLY A 1 87 ? -21.723 13.784 42.435 1.00 50.34 87 GLY A CA 1
ATOM 712 C C . GLY A 1 87 ? -22.989 14.630 42.503 1.00 50.34 87 GLY A C 1
ATOM 713 O O . GLY A 1 87 ? -22.965 15.834 42.259 1.00 50.34 87 GLY A O 1
ATOM 714 N N . ARG A 1 88 ? -24.124 13.961 42.720 1.00 49.97 88 ARG A N 1
ATOM 715 C CA . ARG A 1 88 ? -25.385 14.592 43.101 1.00 49.97 88 ARG A CA 1
ATOM 716 C C . ARG A 1 88 ? -25.228 15.157 44.518 1.00 49.97 88 ARG A C 1
ATOM 718 O O . ARG A 1 88 ? -24.685 14.461 45.370 1.00 49.97 88 ARG A O 1
ATOM 725 N N . ASN A 1 89 ? -25.706 16.397 44.662 1.00 49.16 89 ASN A N 1
ATOM 726 C CA . ASN A 1 89 ? -26.051 17.154 45.876 1.00 49.16 89 ASN A CA 1
ATOM 727 C C . ASN A 1 89 ? -26.118 16.373 47.189 1.00 49.16 89 ASN A C 1
ATOM 729 O O . ASN A 1 89 ? -26.875 15.377 47.233 1.00 49.16 89 ASN A O 1
#

Secondary structure (DSSP, 8-state):
--HHHHHHHHHHHHHHHHHHHHHHHHHHHHHHH---SS-HHHHHHHHHHHHHHHHHHHHHHHHHHHHHHHHHHHHHHHHS---------

Foldseek 3Di:
DDLVVLLVVLVVLLVVLVVVLVVLVVVLVCCVVDPDPDPVVVSVVVNVVSVVSNVVSVVVNVVSVVVNVVSVVVVVCVVPPPPPPPPDD

Radius of gyration: 21.82 Å; chains: 1; bounding box: 46×23×70 Å